Protein AF-K1Y4V0-F1 (afdb_monomer_lite)

Structure (mmCIF, N/CA/C/O backbone):
data_AF-K1Y4V0-F1
#
_entry.id   AF-K1Y4V0-F1
#
loop_
_atom_site.group_PDB
_atom_site.id
_atom_site.type_symbol
_atom_site.label_atom_id
_atom_site.label_alt_id
_atom_site.label_comp_id
_atom_site.label_asym_id
_atom_site.label_entity_id
_atom_site.label_seq_id
_atom_site.pdbx_PDB_ins_code
_atom_site.Cartn_x
_atom_site.Cartn_y
_atom_site.Cartn_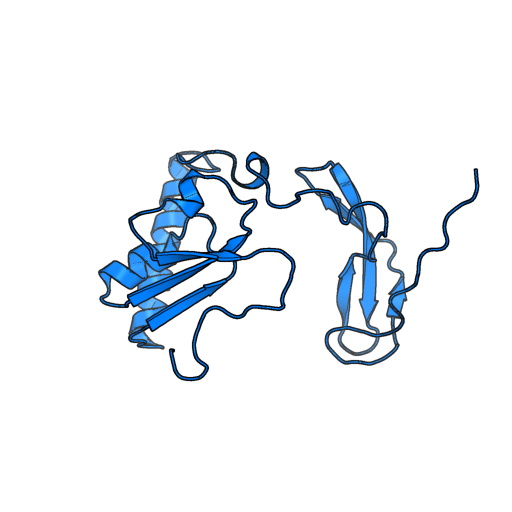z
_atom_site.occupancy
_atom_site.B_iso_or_equiv
_atom_site.auth_seq_id
_atom_site.auth_comp_id
_atom_site.auth_asym_id
_atom_site.auth_atom_id
_atom_site.pdbx_PDB_model_num
ATOM 1 N N . MET A 1 1 ? 28.656 -14.894 -24.003 1.00 34.16 1 MET A N 1
ATOM 2 C CA . MET A 1 1 ? 27.553 -14.724 -23.032 1.00 34.16 1 MET A CA 1
ATOM 3 C C . MET A 1 1 ? 26.309 -14.383 -23.833 1.00 34.16 1 MET A C 1
ATOM 5 O O . MET A 1 1 ? 26.307 -13.356 -24.496 1.00 34.16 1 MET A O 1
ATOM 9 N N . LYS A 1 2 ? 25.336 -15.297 -23.911 1.00 28.66 2 LYS A N 1
ATOM 10 C CA . LYS A 1 2 ? 24.102 -15.084 -24.680 1.00 28.66 2 LYS A CA 1
ATOM 11 C C . LYS A 1 2 ? 23.239 -14.078 -23.914 1.00 28.66 2 LYS A C 1
ATOM 13 O O . LYS A 1 2 ? 22.816 -14.384 -22.804 1.00 28.66 2 LYS A O 1
ATOM 18 N N . GLY A 1 3 ? 23.052 -12.883 -24.474 1.00 39.16 3 GLY A N 1
ATOM 19 C CA . GLY A 1 3 ? 22.074 -11.918 -23.978 1.00 39.16 3 GLY A CA 1
ATOM 20 C C . GLY A 1 3 ? 20.687 -12.527 -24.129 1.00 39.16 3 GLY A C 1
ATOM 21 O O . GLY A 1 3 ? 20.289 -12.869 -25.238 1.00 39.16 3 GLY A O 1
ATOM 22 N N . GLN A 1 4 ? 20.007 -12.759 -23.012 1.00 37.53 4 GLN A N 1
ATOM 23 C CA . GLN A 1 4 ? 18.632 -13.240 -23.022 1.00 37.53 4 GLN A CA 1
ATOM 24 C C . GLN A 1 4 ? 17.729 -12.101 -23.506 1.00 37.53 4 GLN A C 1
ATOM 26 O O . GLN A 1 4 ? 17.770 -10.999 -22.956 1.00 37.53 4 GLN A O 1
ATOM 31 N N . GLU A 1 5 ? 16.970 -12.364 -24.570 1.00 41.50 5 GLU A N 1
ATOM 32 C CA . GLU A 1 5 ? 16.032 -11.420 -25.173 1.00 41.50 5 GLU A CA 1
ATOM 33 C C . GLU A 1 5 ? 14.969 -10.992 -24.156 1.00 41.50 5 GLU A C 1
ATOM 35 O O . GLU A 1 5 ? 14.291 -11.804 -23.523 1.00 41.50 5 GLU A O 1
ATOM 40 N N . GLN A 1 6 ? 14.866 -9.678 -23.982 1.00 50.47 6 GLN A N 1
ATOM 41 C CA . GLN A 1 6 ? 13.838 -9.016 -23.193 1.00 50.47 6 GLN A CA 1
ATOM 42 C C . GLN A 1 6 ? 12.512 -9.166 -23.943 1.00 50.47 6 GLN A C 1
ATOM 44 O O . GLN A 1 6 ? 12.444 -8.794 -25.111 1.00 50.47 6 GLN A O 1
ATOM 49 N N . ASN A 1 7 ? 11.460 -9.683 -23.303 1.00 49.72 7 ASN A N 1
ATOM 50 C CA . ASN A 1 7 ? 10.135 -9.701 -23.921 1.00 49.72 7 ASN A CA 1
ATOM 51 C C . ASN A 1 7 ? 9.518 -8.299 -23.740 1.00 49.72 7 ASN A C 1
ATOM 53 O O . ASN A 1 7 ? 9.264 -7.907 -22.596 1.00 49.72 7 ASN A O 1
ATOM 57 N N . PRO A 1 8 ? 9.357 -7.483 -24.798 1.00 56.47 8 PRO A N 1
ATOM 58 C CA . PRO A 1 8 ? 8.862 -6.125 -24.636 1.00 56.47 8 PRO A CA 1
ATOM 59 C C . PRO A 1 8 ? 7.408 -6.163 -24.163 1.00 56.47 8 PRO A C 1
ATOM 61 O O . PRO A 1 8 ? 6.594 -6.914 -24.694 1.00 56.47 8 PRO A O 1
ATOM 64 N N . LEU A 1 9 ? 7.058 -5.327 -23.182 1.00 63.09 9 LEU A N 1
ATOM 65 C CA . LEU A 1 9 ? 5.656 -5.023 -22.898 1.00 63.09 9 LEU A CA 1
ATOM 66 C C . LEU A 1 9 ? 5.066 -4.355 -24.145 1.00 63.09 9 LEU A C 1
ATOM 68 O O . LEU A 1 9 ? 5.282 -3.168 -24.379 1.00 63.09 9 LEU A O 1
ATOM 72 N N . VAL A 1 10 ? 4.378 -5.148 -24.969 1.00 72.06 10 VAL A N 1
ATOM 73 C CA . VAL A 1 10 ? 3.780 -4.691 -26.233 1.00 72.06 10 VAL A CA 1
ATOM 74 C C . VAL A 1 10 ? 2.501 -3.892 -25.972 1.00 72.06 10 VAL A C 1
ATOM 76 O O . VAL A 1 10 ? 2.132 -3.046 -26.775 1.00 72.06 10 VAL A O 1
ATOM 79 N N . THR A 1 11 ? 1.858 -4.102 -24.821 1.00 87.50 11 THR A N 1
ATOM 80 C CA . THR A 1 11 ? 0.549 -3.531 -24.490 1.00 87.50 11 THR A CA 1
ATOM 81 C C . THR A 1 11 ? 0.596 -2.743 -23.184 1.00 87.50 11 THR A C 1
ATOM 83 O O . THR A 1 11 ? 1.152 -3.203 -22.188 1.00 87.50 11 THR A O 1
ATOM 86 N N . CYS A 1 12 ? -0.027 -1.563 -23.164 1.00 89.38 12 CYS A N 1
ATOM 87 C CA . CYS A 1 12 ? -0.202 -0.772 -21.950 1.00 89.38 12 CYS A CA 1
ATOM 88 C C . CYS A 1 12 ? -1.137 -1.491 -20.958 1.00 89.38 12 CYS A C 1
ATOM 90 O O . CYS A 1 12 ? -2.290 -1.737 -21.315 1.00 89.38 12 CYS A O 1
ATOM 92 N N . PRO A 1 13 ? -0.723 -1.742 -19.700 1.00 87.94 13 PRO A N 1
ATOM 93 C CA . PRO A 1 13 ? -1.572 -2.425 -18.719 1.00 87.94 13 PRO A CA 1
ATOM 94 C C . PRO A 1 13 ? -2.761 -1.572 -18.249 1.00 87.94 13 PRO A C 1
ATOM 96 O O . PRO A 1 13 ? -3.702 -2.095 -17.668 1.00 87.94 13 PRO A O 1
ATOM 99 N N . PHE A 1 14 ? -2.736 -0.260 -18.504 1.00 90.44 14 PHE A N 1
ATOM 100 C CA . PHE A 1 14 ? -3.784 0.662 -18.058 1.00 90.44 14 PHE A CA 1
ATOM 101 C C . PHE A 1 14 ? -4.864 0.917 -19.111 1.00 90.44 14 PHE A C 1
ATOM 103 O O . PHE A 1 14 ? -6.027 1.079 -18.761 1.00 90.44 14 PHE A O 1
ATOM 110 N N . CYS A 1 15 ? -4.493 1.002 -20.394 1.00 93.69 15 CYS A N 1
ATOM 111 C CA . CYS A 1 15 ? -5.442 1.323 -21.471 1.00 93.69 15 CYS A CA 1
ATOM 112 C C . CYS A 1 15 ? -5.519 0.272 -22.582 1.00 93.69 15 CYS A C 1
ATOM 114 O O . CYS A 1 15 ? -6.306 0.437 -23.508 1.00 93.69 15 CYS A O 1
ATOM 116 N N . GLY A 1 16 ? -4.700 -0.781 -22.532 1.00 91.50 16 GLY A N 1
ATOM 117 C CA . GLY A 1 16 ? -4.736 -1.873 -23.506 1.00 91.50 16 GLY A CA 1
ATOM 118 C C . GLY A 1 16 ? -4.190 -1.534 -24.897 1.00 91.50 16 GLY A C 1
ATOM 119 O O . GLY A 1 16 ? -4.192 -2.399 -25.767 1.00 91.50 16 GLY A O 1
ATOM 120 N N . LEU A 1 17 ? -3.711 -0.308 -25.135 1.00 92.12 17 LEU A N 1
ATOM 121 C CA . LEU A 1 17 ? -3.148 0.092 -26.429 1.00 92.12 17 LEU A CA 1
ATOM 122 C C . LEU A 1 17 ? -1.646 -0.193 -26.524 1.00 92.12 17 LEU A C 1
ATOM 124 O O . LEU A 1 17 ? -0.932 -0.187 -2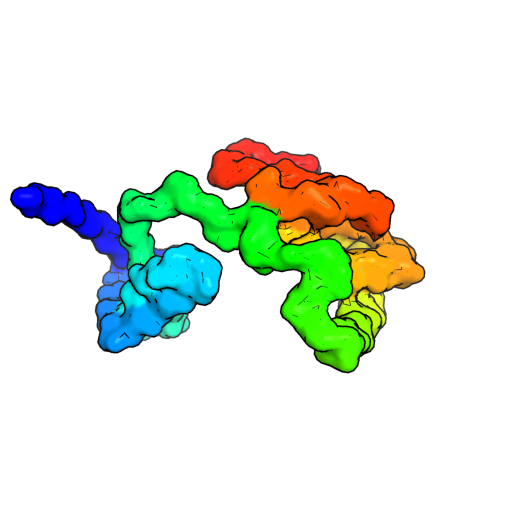5.520 1.00 92.12 17 LEU A O 1
ATOM 128 N N . GLN A 1 18 ? -1.168 -0.396 -27.752 1.00 90.56 18 GLN A N 1
ATOM 129 C CA . GLN A 1 18 ? 0.216 -0.785 -28.061 1.00 90.56 18 GLN A CA 1
ATOM 130 C C . GLN A 1 18 ? 1.138 0.403 -28.382 1.00 90.56 18 GLN A C 1
ATOM 132 O O . GLN A 1 18 ? 2.170 0.266 -29.031 1.00 90.56 18 GLN A O 1
ATOM 137 N N . GLU A 1 19 ? 0.782 1.597 -27.916 1.00 90.88 19 GLU A N 1
ATOM 138 C CA . GLU A 1 19 ? 1.586 2.804 -28.106 1.00 90.88 19 GLU A CA 1
ATOM 139 C C . GLU A 1 19 ? 2.612 2.939 -26.981 1.00 90.88 19 GLU A C 1
ATOM 141 O O . GLU A 1 19 ? 2.496 3.822 -26.140 1.00 90.88 19 GLU A O 1
ATOM 146 N N . ILE A 1 20 ? 3.573 2.019 -26.892 1.00 90.62 20 ILE A N 1
ATOM 147 C CA . ILE A 1 20 ? 4.606 2.049 -25.849 1.00 90.62 20 ILE A CA 1
ATOM 148 C C . ILE A 1 20 ? 5.908 2.610 -26.414 1.00 90.62 20 ILE A C 1
ATOM 150 O O . ILE A 1 20 ? 6.467 2.091 -27.378 1.00 90.62 20 ILE A O 1
ATOM 154 N N . HIS A 1 21 ? 6.423 3.655 -25.770 1.00 90.56 21 HIS A N 1
ATOM 155 C CA . HIS A 1 21 ? 7.659 4.325 -26.152 1.00 90.56 21 HIS A CA 1
ATOM 156 C C . HIS A 1 21 ? 8.706 4.201 -25.046 1.00 90.56 21 HIS A C 1
ATOM 158 O O . HIS A 1 21 ? 8.401 4.309 -23.855 1.00 90.56 21 HIS A O 1
ATOM 164 N N . ALA A 1 22 ? 9.962 3.996 -25.445 1.00 88.88 22 ALA A N 1
ATOM 165 C CA . ALA A 1 22 ? 11.085 4.089 -24.525 1.00 88.88 22 ALA A CA 1
ATOM 166 C C . ALA A 1 22 ? 11.275 5.538 -24.064 1.00 88.88 22 ALA A C 1
ATOM 168 O O . ALA A 1 22 ? 11.116 6.474 -24.850 1.00 88.88 22 ALA A O 1
ATOM 169 N N . THR A 1 23 ? 11.650 5.721 -22.802 1.00 89.00 23 THR A N 1
ATOM 170 C CA . THR A 1 23 ? 12.103 7.020 -22.301 1.00 89.00 23 THR A CA 1
ATOM 171 C C . THR A 1 23 ? 13.619 7.008 -22.112 1.00 89.00 23 THR A C 1
ATOM 173 O O . THR A 1 23 ? 14.236 5.951 -22.019 1.00 89.00 23 THR A O 1
ATOM 176 N N . SER A 1 24 ? 14.232 8.187 -22.007 1.00 89.62 24 SER A N 1
ATOM 177 C CA . SER A 1 24 ? 15.640 8.328 -21.606 1.00 89.62 24 SER A CA 1
ATOM 178 C C . SER A 1 24 ? 15.846 8.270 -20.086 1.00 89.62 24 SER A C 1
ATOM 180 O O . SER A 1 24 ? 16.931 8.579 -19.596 1.00 89.62 24 SER A O 1
ATOM 182 N N . ARG A 1 25 ? 14.800 7.935 -19.319 1.00 91.06 25 ARG A N 1
ATOM 183 C CA . ARG A 1 25 ? 14.809 7.958 -17.856 1.00 91.06 25 ARG A CA 1
ATOM 184 C C . ARG A 1 25 ? 14.893 6.545 -17.295 1.00 91.06 25 ARG A C 1
ATOM 186 O O . ARG A 1 25 ? 14.326 5.600 -17.839 1.00 91.06 25 ARG A O 1
ATOM 193 N N . SER A 1 26 ? 15.540 6.437 -16.146 1.00 90.44 26 SER A N 1
ATOM 194 C CA . SER A 1 26 ? 15.556 5.239 -15.317 1.00 90.44 26 SER A CA 1
ATOM 195 C C . SER A 1 26 ? 15.335 5.615 -13.855 1.00 90.44 26 SER A C 1
ATOM 197 O O . SER A 1 26 ? 15.540 6.766 -13.457 1.00 90.44 26 SER A O 1
ATOM 199 N N . CYS A 1 27 ? 14.893 4.653 -13.053 1.00 88.25 27 CYS A N 1
ATOM 200 C CA . CYS A 1 27 ? 14.826 4.781 -11.604 1.00 88.25 27 CYS A CA 1
ATOM 201 C C . CYS A 1 27 ? 15.677 3.701 -10.945 1.00 88.25 27 CYS A C 1
ATOM 203 O O . CYS A 1 27 ? 15.782 2.588 -11.456 1.00 88.25 27 CYS A O 1
ATOM 205 N N . LYS A 1 28 ? 16.273 4.034 -9.802 1.00 87.94 28 LYS A N 1
ATOM 206 C CA . LYS A 1 28 ? 17.036 3.094 -8.990 1.00 87.94 28 LYS A CA 1
ATOM 207 C C . LYS A 1 28 ? 16.233 2.757 -7.745 1.00 87.94 28 LYS A C 1
ATOM 209 O O . LYS A 1 28 ? 15.819 3.671 -7.031 1.00 87.94 28 LYS A O 1
ATOM 214 N N . ASP A 1 29 ? 16.022 1.475 -7.491 1.00 83.62 29 ASP A N 1
ATOM 215 C CA . ASP A 1 29 ? 15.455 1.031 -6.228 1.00 83.62 29 ASP A CA 1
ATOM 216 C C . ASP A 1 29 ? 16.465 1.271 -5.100 1.00 83.62 29 ASP A C 1
ATOM 218 O O . ASP A 1 29 ? 17.643 0.924 -5.202 1.00 83.62 29 ASP A O 1
ATOM 222 N N . TYR A 1 30 ? 16.013 1.910 -4.025 1.00 80.06 30 TYR A N 1
ATOM 223 C CA . TYR A 1 30 ? 16.889 2.345 -2.936 1.00 80.06 30 TYR A CA 1
ATOM 224 C C . TYR A 1 30 ? 17.274 1.203 -1.988 1.00 80.06 30 TYR A C 1
ATOM 226 O O . TYR A 1 30 ? 18.179 1.384 -1.177 1.00 80.06 30 TYR A O 1
ATOM 234 N N . ILE A 1 31 ? 16.603 0.050 -2.094 1.00 79.06 31 ILE A N 1
ATOM 235 C CA . ILE A 1 31 ? 16.842 -1.129 -1.254 1.00 79.06 31 ILE A CA 1
ATOM 236 C C . ILE A 1 31 ? 17.796 -2.089 -1.961 1.00 79.06 31 ILE A C 1
ATOM 238 O O . ILE A 1 31 ? 18.899 -2.335 -1.484 1.00 79.06 31 ILE A O 1
ATOM 242 N N . SER A 1 32 ? 17.401 -2.605 -3.123 1.00 80.88 32 SER A N 1
ATOM 243 C CA . SER A 1 32 ? 18.199 -3.555 -3.907 1.00 80.88 32 SER A CA 1
ATOM 244 C C . SER A 1 32 ? 19.340 -2.893 -4.680 1.00 80.88 32 SER A C 1
ATOM 246 O O . SER A 1 32 ? 20.308 -3.559 -5.045 1.00 80.88 32 SER A O 1
ATOM 248 N N . GLY A 1 33 ? 19.223 -1.594 -4.972 1.00 83.38 33 GLY A N 1
ATOM 249 C CA . GLY A 1 33 ? 20.121 -0.887 -5.878 1.00 83.38 33 GLY A CA 1
ATOM 250 C C . GLY A 1 33 ? 19.874 -1.172 -7.363 1.00 83.38 33 GLY A C 1
ATOM 251 O O . GLY A 1 33 ? 20.631 -0.654 -8.188 1.00 83.38 33 GLY A O 1
ATOM 252 N N . ASP A 1 34 ? 18.851 -1.958 -7.710 1.00 84.31 34 ASP A N 1
ATOM 253 C CA . ASP A 1 34 ? 18.524 -2.295 -9.095 1.00 84.31 34 ASP A CA 1
ATOM 254 C C . ASP A 1 34 ? 18.045 -1.061 -9.870 1.00 84.31 34 ASP A C 1
ATOM 256 O O . ASP A 1 34 ? 17.323 -0.211 -9.345 1.00 84.31 34 ASP A O 1
ATOM 260 N N . SER A 1 35 ? 18.437 -0.972 -11.141 1.00 86.06 35 SER A N 1
ATOM 261 C CA . SER A 1 35 ? 18.008 0.092 -12.050 1.00 86.06 35 SER A CA 1
ATOM 262 C C . SER A 1 35 ? 16.937 -0.420 -13.004 1.00 86.06 35 SER A C 1
ATOM 264 O O . SER A 1 35 ? 17.103 -1.466 -13.630 1.00 86.06 35 SER A O 1
ATOM 266 N N . PHE A 1 36 ? 15.876 0.361 -13.167 1.00 87.19 36 PHE A N 1
ATOM 267 C CA . PHE A 1 36 ? 14.748 0.051 -14.034 1.00 87.19 36 PHE A CA 1
ATOM 268 C C . PHE A 1 36 ? 14.578 1.153 -15.073 1.00 87.19 36 PHE A C 1
ATOM 270 O O . PHE A 1 36 ? 14.455 2.332 -14.733 1.00 87.19 36 PHE A O 1
ATOM 277 N N . GLU A 1 37 ? 14.573 0.776 -16.348 1.00 90.06 37 GLU A N 1
ATOM 278 C CA . GLU A 1 37 ? 14.246 1.690 -17.442 1.00 90.06 37 GLU A CA 1
AT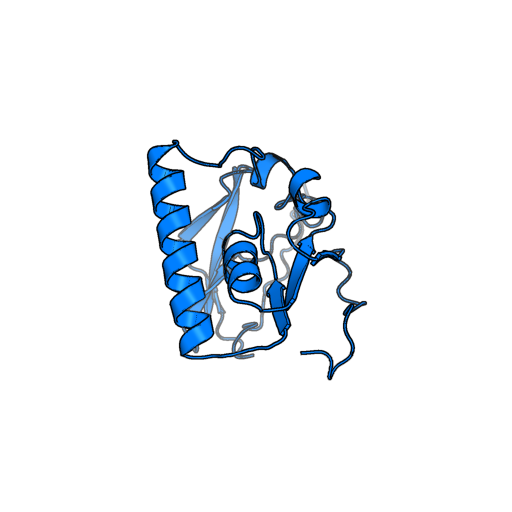OM 279 C C . GLU A 1 37 ? 12.767 2.065 -17.388 1.00 90.06 37 GLU A C 1
ATOM 281 O O . GLU A 1 37 ? 11.915 1.213 -17.130 1.00 90.06 37 GLU A O 1
ATOM 286 N N . LEU A 1 38 ? 12.452 3.331 -17.661 1.00 90.94 38 LEU A N 1
ATOM 287 C CA . LEU A 1 38 ? 11.072 3.784 -17.762 1.00 90.94 38 LEU A CA 1
ATOM 288 C C . LEU A 1 38 ? 10.603 3.750 -19.217 1.00 90.94 38 LEU A C 1
ATOM 290 O O . LEU A 1 38 ? 11.285 4.224 -20.131 1.00 90.94 38 LEU A O 1
ATOM 294 N N . ILE A 1 39 ? 9.398 3.233 -19.408 1.00 91.81 39 ILE A N 1
ATOM 295 C CA . ILE A 1 39 ? 8.648 3.260 -20.662 1.00 91.81 39 ILE A CA 1
ATOM 296 C C . ILE A 1 39 ? 7.318 3.975 -20.424 1.00 91.81 39 ILE A C 1
ATOM 298 O O . ILE A 1 39 ? 6.801 3.984 -19.305 1.00 91.81 39 ILE A O 1
ATOM 302 N N . SER A 1 40 ? 6.771 4.598 -21.464 1.00 93.50 40 SER A N 1
ATOM 303 C CA . SER A 1 40 ? 5.550 5.402 -21.363 1.00 93.50 40 SER A CA 1
ATOM 304 C C . SER A 1 40 ? 4.577 5.081 -22.486 1.00 93.50 40 SER A C 1
ATOM 306 O O . SER A 1 40 ? 4.982 4.844 -23.622 1.00 93.50 40 SER A O 1
ATOM 308 N N . CYS A 1 41 ? 3.283 5.118 -22.176 1.00 93.50 41 CYS A N 1
ATOM 309 C CA . CYS A 1 41 ? 2.235 4.980 -23.178 1.00 93.50 41 CYS A CA 1
ATOM 310 C C . CYS A 1 41 ? 1.974 6.319 -23.895 1.00 93.50 41 CYS A C 1
ATOM 312 O O . CYS A 1 41 ? 1.711 7.316 -23.226 1.00 93.50 41 CYS A O 1
ATOM 314 N N . GLY A 1 42 ? 2.000 6.347 -25.229 1.00 93.75 42 GLY A N 1
ATOM 315 C CA . GLY A 1 42 ? 1.675 7.512 -26.059 1.00 93.75 42 GLY A CA 1
ATOM 316 C C . GLY A 1 42 ? 0.234 7.995 -25.878 1.00 93.75 42 GLY A C 1
ATOM 317 O O . GLY A 1 42 ? -0.001 9.200 -25.816 1.00 93.75 42 GLY A O 1
ATOM 318 N N . ASN A 1 43 ? -0.702 7.066 -25.664 1.00 94.88 43 ASN A N 1
ATOM 319 C CA . ASN A 1 43 ? -2.115 7.375 -25.466 1.00 94.88 43 ASN A CA 1
ATOM 320 C C . ASN A 1 43 ? -2.439 7.873 -24.044 1.00 94.88 43 ASN A C 1
ATOM 322 O O . ASN A 1 43 ? -2.783 9.036 -23.840 1.00 94.88 43 ASN A O 1
ATOM 326 N N . CYS A 1 44 ? -2.335 7.010 -23.023 1.00 94.94 44 CYS A N 1
ATOM 327 C CA . CYS A 1 44 ? -2.758 7.382 -21.664 1.00 94.94 44 CYS A CA 1
ATOM 328 C C . CYS A 1 44 ? -1.689 8.143 -20.867 1.00 94.94 44 CYS A C 1
ATOM 330 O O . CYS A 1 44 ? -1.981 8.657 -19.787 1.00 94.94 44 CYS A O 1
ATOM 332 N N . ARG A 1 45 ? -0.453 8.229 -21.381 1.00 94.19 45 ARG A N 1
ATOM 333 C CA . ARG A 1 45 ? 0.698 8.896 -20.744 1.00 94.19 45 ARG A CA 1
ATOM 334 C C . ARG A 1 45 ? 1.153 8.281 -19.415 1.00 94.19 45 ARG A C 1
ATOM 336 O O . ARG A 1 45 ? 2.026 8.843 -18.753 1.00 94.19 45 ARG A O 1
ATOM 343 N N . CYS A 1 46 ? 0.633 7.112 -19.032 1.00 93.06 46 CYS A N 1
ATOM 344 C CA . CYS A 1 46 ? 1.164 6.342 -17.908 1.00 93.06 46 CYS A CA 1
ATOM 345 C C . CYS A 1 46 ? 2.613 5.935 -18.190 1.00 93.06 46 CYS A C 1
ATOM 347 O O . CYS A 1 46 ? 2.932 5.489 -19.293 1.00 93.06 46 CYS A O 1
ATOM 349 N N . SER A 1 47 ? 3.469 6.073 -17.180 1.00 92.31 47 SER A N 1
ATOM 350 C CA . SER A 1 47 ? 4.861 5.622 -17.216 1.00 92.31 47 SER A CA 1
ATOM 351 C C . SER A 1 47 ? 5.053 4.485 -16.225 1.00 92.31 47 SER A C 1
ATOM 353 O O . SER A 1 47 ? 4.514 4.541 -15.122 1.00 92.31 47 SER A O 1
ATOM 355 N N . PHE A 1 48 ? 5.803 3.464 -16.617 1.00 89.38 48 PHE A N 1
ATOM 356 C CA . PHE A 1 48 ? 6.040 2.269 -15.813 1.00 89.38 48 PHE A CA 1
ATOM 357 C C . PHE A 1 48 ? 7.437 1.714 -16.080 1.00 89.38 48 PHE A C 1
ATOM 359 O O . PHE A 1 48 ? 8.091 2.067 -17.065 1.00 89.38 48 PHE A O 1
ATOM 366 N N . THR A 1 49 ? 7.922 0.881 -15.165 1.00 88.31 49 THR A N 1
ATOM 367 C CA . THR A 1 49 ? 9.212 0.213 -15.314 1.00 88.31 49 THR A CA 1
ATOM 368 C C . THR A 1 49 ? 9.113 -0.868 -16.384 1.00 88.31 49 THR A C 1
ATOM 370 O O . THR A 1 49 ? 8.137 -1.617 -16.461 1.00 88.31 49 THR A O 1
ATOM 373 N N . ARG A 1 50 ? 10.127 -0.960 -17.244 1.00 83.00 50 ARG A N 1
ATOM 374 C CA . ARG A 1 50 ? 10.269 -2.088 -18.161 1.00 83.00 50 ARG A CA 1
ATOM 375 C C . ARG A 1 50 ? 10.543 -3.338 -17.325 1.00 83.00 50 ARG A C 1
ATOM 377 O O . ARG A 1 50 ? 11.535 -3.374 -16.599 1.00 83.00 50 ARG A O 1
ATOM 384 N N . SER A 1 51 ? 9.663 -4.336 -17.427 1.00 67.50 51 SER A N 1
ATOM 385 C CA . SER A 1 51 ? 9.834 -5.622 -16.743 1.00 67.50 51 SER A CA 1
ATOM 386 C C . SER A 1 51 ? 11.185 -6.229 -17.123 1.00 67.50 51 SER A C 1
ATOM 388 O O . SER A 1 51 ? 11.454 -6.483 -18.299 1.00 67.50 51 SER A O 1
ATOM 390 N N . THR A 1 52 ? 12.058 -6.420 -16.137 1.00 59.00 52 THR A N 1
ATOM 391 C CA . THR A 1 52 ? 13.301 -7.160 -16.312 1.00 59.00 52 THR A CA 1
ATOM 392 C C . THR A 1 52 ? 13.071 -8.584 -15.813 1.00 59.00 52 THR A C 1
ATOM 394 O O . THR A 1 52 ? 12.738 -8.809 -14.652 1.00 59.00 52 THR A O 1
ATOM 397 N N . ASN A 1 53 ? 13.290 -9.580 -16.678 1.00 53.56 53 ASN A N 1
ATOM 398 C CA . ASN A 1 53 ? 13.228 -11.008 -16.320 1.00 53.56 53 ASN A CA 1
ATOM 399 C C . ASN A 1 53 ? 14.243 -11.409 -15.223 1.00 53.56 53 ASN A C 1
ATOM 401 O O . ASN A 1 53 ? 14.311 -12.566 -14.827 1.00 53.56 53 ASN A O 1
ATOM 405 N N . THR A 1 54 ? 15.072 -10.478 -14.748 1.00 47.91 54 THR A N 1
ATOM 406 C CA . THR A 1 54 ? 16.228 -10.750 -13.897 1.00 47.91 54 THR A CA 1
ATOM 407 C C . THR A 1 54 ? 15.899 -10.903 -12.415 1.00 47.91 54 THR A C 1
ATOM 409 O O . THR A 1 54 ? 16.769 -11.352 -11.679 1.00 47.91 54 THR A O 1
ATOM 412 N N . ASN A 1 55 ? 14.691 -10.556 -11.949 1.00 50.94 55 ASN A N 1
ATOM 413 C CA . ASN A 1 55 ? 14.447 -10.409 -10.507 1.00 50.94 55 ASN A CA 1
ATOM 414 C C . ASN A 1 55 ? 13.109 -10.952 -9.981 1.00 50.94 55 ASN A C 1
ATOM 416 O O . ASN A 1 55 ? 12.685 -10.535 -8.907 1.00 50.94 55 ASN A O 1
ATOM 420 N N . GLN A 1 56 ? 12.463 -11.910 -10.654 1.00 50.94 56 GLN A N 1
ATOM 421 C CA . GLN A 1 56 ? 11.239 -12.535 -10.112 1.00 50.94 56 GLN A CA 1
ATOM 422 C C . GLN A 1 56 ? 11.451 -13.174 -8.721 1.00 50.94 56 GLN A C 1
ATOM 424 O O . GLN A 1 56 ? 10.517 -13.268 -7.940 1.00 50.94 56 GLN A O 1
ATOM 429 N N . ASN A 1 57 ? 12.692 -13.529 -8.365 1.00 52.75 57 ASN A N 1
ATOM 430 C CA . ASN A 1 57 ? 13.031 -14.110 -7.060 1.00 52.75 57 ASN A CA 1
ATOM 431 C C . ASN A 1 57 ? 13.513 -13.095 -6.006 1.00 52.75 57 ASN A C 1
ATOM 433 O O . ASN A 1 57 ? 13.819 -13.500 -4.882 1.00 52.75 57 ASN A O 1
ATOM 437 N N . LYS A 1 58 ? 13.648 -11.797 -6.327 1.00 61.94 58 LYS A N 1
ATOM 438 C CA . LYS A 1 58 ? 14.100 -10.806 -5.337 1.00 61.94 58 LYS A CA 1
ATOM 439 C C . LYS A 1 58 ? 12.921 -10.299 -4.517 1.00 61.94 58 LYS A C 1
ATOM 441 O O . LYS A 1 58 ? 11.951 -9.769 -5.044 1.00 61.94 58 LYS A O 1
ATOM 446 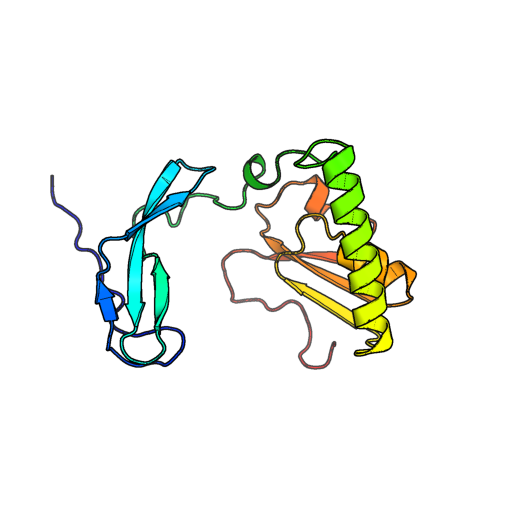N N . ASN A 1 59 ? 13.051 -10.413 -3.200 1.00 68.62 59 ASN A N 1
ATOM 447 C CA . ASN A 1 59 ? 12.074 -9.901 -2.253 1.00 68.62 59 ASN A CA 1
ATOM 448 C C . ASN A 1 59 ? 12.208 -8.374 -2.087 1.00 68.62 59 ASN A C 1
ATOM 450 O O . ASN A 1 59 ? 12.847 -7.899 -1.148 1.00 68.62 59 ASN A O 1
ATOM 454 N N . TYR A 1 60 ? 11.603 -7.603 -2.994 1.00 73.75 60 TYR A N 1
ATOM 455 C CA . TYR A 1 60 ? 11.571 -6.132 -2.917 1.00 73.75 60 TYR A CA 1
ATOM 456 C C . TYR A 1 60 ? 10.768 -5.591 -1.717 1.00 73.75 60 TYR A C 1
ATOM 458 O O . TYR A 1 60 ? 10.905 -4.421 -1.362 1.00 73.75 60 TYR A O 1
ATOM 466 N N . TYR A 1 61 ? 9.981 -6.448 -1.061 1.00 69.12 61 TYR A N 1
ATOM 467 C CA . TYR A 1 61 ? 9.153 -6.129 0.105 1.00 69.12 61 TYR A CA 1
ATOM 468 C C . TYR A 1 61 ? 9.625 -6.854 1.378 1.00 69.12 61 TYR A C 1
ATOM 470 O O . TYR A 1 61 ? 8.845 -7.100 2.292 1.00 69.12 61 TYR A O 1
ATOM 478 N N . GLY A 1 62 ? 10.915 -7.195 1.459 1.00 71.44 62 GLY A N 1
ATOM 479 C CA . GLY A 1 62 ? 11.487 -7.884 2.617 1.00 71.44 62 GLY A CA 1
ATOM 480 C C . GLY A 1 62 ? 11.627 -7.024 3.871 1.00 71.44 62 GLY A C 1
ATOM 481 O O . GLY A 1 62 ? 11.300 -5.836 3.891 1.00 71.44 62 GLY A O 1
ATOM 482 N N . ALA A 1 63 ? 12.176 -7.613 4.937 1.00 70.19 63 ALA A N 1
ATOM 483 C CA . ALA A 1 63 ? 12.381 -6.933 6.220 1.00 70.19 63 ALA A CA 1
ATOM 484 C C . ALA A 1 63 ? 13.130 -5.589 6.084 1.00 70.19 63 ALA A C 1
ATOM 486 O O . ALA A 1 63 ? 12.751 -4.605 6.729 1.00 70.19 63 ALA A O 1
ATOM 487 N N . ASP A 1 64 ? 14.112 -5.516 5.181 1.00 71.00 64 ASP A N 1
ATOM 488 C CA . ASP A 1 64 ? 14.895 -4.308 4.897 1.00 71.00 64 ASP A CA 1
ATOM 489 C C . ASP A 1 64 ? 14.039 -3.152 4.353 1.00 71.00 64 ASP A C 1
ATOM 491 O O . ASP A 1 64 ? 14.285 -1.990 4.677 1.00 71.00 64 ASP A O 1
ATOM 495 N N . TYR A 1 65 ? 12.961 -3.439 3.609 1.00 71.75 65 TYR A N 1
ATOM 496 C CA . TYR A 1 65 ? 11.999 -2.418 3.175 1.00 71.75 65 TYR A CA 1
ATOM 497 C C . TYR A 1 65 ? 11.328 -1.749 4.382 1.00 71.75 65 TYR A C 1
ATOM 499 O O . TYR A 1 65 ? 11.099 -0.532 4.419 1.00 71.75 65 TYR A O 1
ATOM 507 N N . TYR A 1 66 ? 11.011 -2.531 5.410 1.00 68.50 66 TYR A N 1
ATOM 508 C CA . TYR A 1 66 ? 10.234 -2.079 6.560 1.00 68.50 66 TYR A CA 1
ATOM 509 C C . TYR A 1 66 ? 11.095 -1.532 7.715 1.00 68.50 66 TYR A C 1
ATOM 511 O O . TYR A 1 66 ? 10.563 -0.783 8.541 1.00 68.50 66 TYR A O 1
ATOM 519 N N . ASN A 1 67 ? 12.415 -1.762 7.681 1.00 65.38 67 ASN A N 1
ATOM 520 C CA . ASN A 1 67 ? 13.491 -1.194 8.515 1.00 65.38 67 ASN A CA 1
ATOM 521 C C . ASN A 1 67 ? 13.398 -1.437 10.040 1.00 65.38 67 ASN A C 1
ATOM 523 O O . ASN A 1 67 ? 14.376 -1.852 10.649 1.00 65.38 67 ASN A O 1
ATOM 527 N N . SER A 1 68 ? 12.271 -1.165 10.708 1.00 65.94 68 SER A N 1
ATOM 528 C CA . SER A 1 68 ? 12.126 -1.365 12.166 1.00 65.94 68 SER A CA 1
ATOM 529 C C . SER A 1 68 ? 10.665 -1.290 12.617 1.00 65.94 68 SER A C 1
ATOM 531 O O . SER A 1 68 ? 9.856 -0.677 11.939 1.00 65.94 68 SER A O 1
ATOM 533 N N . ALA A 1 69 ? 10.294 -1.783 13.799 1.00 60.53 69 ALA A N 1
ATOM 534 C CA . ALA A 1 69 ? 8.960 -1.525 14.367 1.00 60.53 69 ALA A CA 1
ATOM 535 C C . ALA A 1 69 ? 8.805 -0.101 14.958 1.00 60.53 69 ALA A C 1
ATOM 537 O O . ALA A 1 69 ? 7.686 0.391 15.099 1.00 60.53 69 ALA A O 1
ATOM 538 N N . SER A 1 70 ? 9.914 0.580 15.270 1.00 61.59 70 SER A N 1
ATOM 539 C CA . SER A 1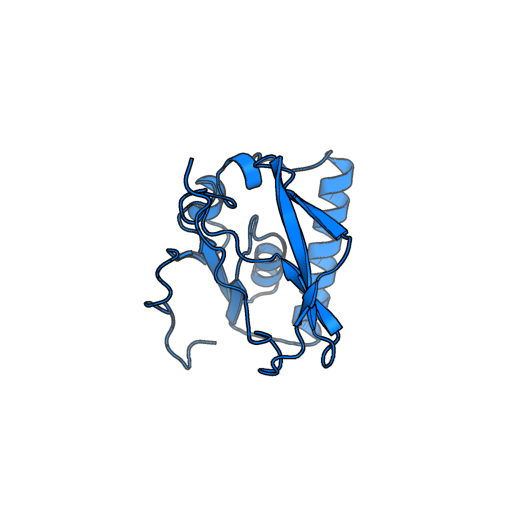 70 ? 9.950 1.855 16.005 1.00 61.59 70 SER A CA 1
ATOM 540 C C . SER A 1 70 ? 9.792 3.110 15.138 1.00 61.59 70 SER A C 1
ATOM 542 O O . SER A 1 70 ? 9.545 4.186 15.681 1.00 61.59 70 SER A O 1
ATOM 544 N N . GLY A 1 71 ? 9.889 2.983 13.813 1.00 60.47 71 GLY A N 1
ATOM 545 C CA . GLY A 1 71 ? 9.696 4.079 12.859 1.00 60.47 71 GLY A CA 1
ATOM 546 C C . GLY A 1 71 ? 10.743 4.061 11.747 1.00 60.47 71 GLY A C 1
ATOM 547 O O . GLY A 1 71 ? 11.837 3.529 11.922 1.00 60.47 71 GLY A O 1
ATOM 548 N N . LYS A 1 72 ? 10.402 4.622 10.582 1.00 62.44 72 LYS A N 1
ATOM 549 C CA . LYS A 1 72 ? 11.353 4.799 9.466 1.00 62.44 72 LYS A CA 1
ATOM 550 C C . LYS A 1 72 ? 12.117 6.125 9.576 1.00 62.44 72 LYS A C 1
ATOM 552 O O . LYS A 1 72 ? 13.153 6.282 8.939 1.00 62.44 72 LYS A O 1
ATOM 557 N N . PHE A 1 73 ? 11.612 7.075 10.366 1.00 64.56 73 PHE A N 1
ATOM 558 C CA . PHE A 1 73 ? 12.122 8.445 10.414 1.00 64.56 73 PHE A CA 1
ATOM 559 C C . PHE A 1 73 ? 12.397 8.928 11.842 1.00 64.56 73 PHE A C 1
ATOM 561 O O . PHE A 1 73 ? 12.062 8.268 12.823 1.00 64.56 73 PHE A O 1
ATOM 568 N N . SER A 1 74 ? 12.997 10.116 11.966 1.00 76.81 74 SER A N 1
ATOM 569 C CA . SER A 1 74 ? 13.201 10.757 13.268 1.00 76.81 74 SER A CA 1
ATOM 570 C C . SER A 1 74 ? 11.875 10.940 14.020 1.00 76.81 74 SER A C 1
ATOM 572 O O . SER A 1 74 ? 10.809 11.097 13.419 1.00 76.81 74 SER A O 1
ATOM 574 N N . THR A 1 75 ? 11.932 10.992 15.353 1.00 76.81 75 THR A N 1
ATOM 575 C CA . THR A 1 75 ? 10.752 11.097 16.232 1.00 76.81 75 THR A CA 1
ATOM 576 C C . THR A 1 75 ? 9.817 12.257 15.869 1.00 76.81 75 THR A C 1
ATOM 578 O O . THR A 1 75 ? 8.604 12.172 16.059 1.00 76.81 75 THR A O 1
ATOM 581 N N . ILE A 1 76 ? 10.366 13.358 15.350 1.00 77.56 76 ILE A N 1
ATOM 582 C CA . ILE A 1 76 ? 9.597 14.534 14.919 1.00 77.56 76 ILE A CA 1
ATOM 583 C C . ILE A 1 76 ? 8.813 14.225 13.639 1.00 77.56 76 ILE A C 1
ATOM 585 O O . ILE A 1 76 ? 7.625 14.533 13.550 1.00 77.56 76 ILE A O 1
ATOM 589 N N . ILE A 1 77 ? 9.461 13.577 12.673 1.00 79.62 77 ILE A N 1
ATOM 590 C CA . ILE A 1 77 ? 8.851 13.211 11.395 1.00 79.62 77 ILE A CA 1
ATOM 591 C C . ILE A 1 77 ? 7.756 12.157 11.617 1.00 79.62 77 ILE A C 1
ATOM 593 O O . ILE A 1 77 ? 6.648 12.303 11.104 1.00 79.62 77 ILE A O 1
ATOM 597 N N . GLU A 1 78 ? 8.004 11.155 12.464 1.00 79.25 78 GLU A N 1
ATOM 598 C CA . GLU A 1 78 ? 6.990 10.156 12.841 1.00 79.25 78 GLU A CA 1
ATOM 599 C C . GLU A 1 78 ? 5.759 10.800 13.502 1.00 79.25 78 GLU A C 1
ATOM 601 O O . GLU A 1 78 ? 4.623 10.424 13.208 1.00 79.25 78 GLU A O 1
ATOM 606 N N . LYS A 1 79 ? 5.938 11.822 14.353 1.00 82.19 79 LYS A N 1
ATOM 607 C CA . LYS A 1 79 ? 4.804 12.570 14.929 1.00 82.19 79 LYS A CA 1
ATOM 608 C C . LYS A 1 79 ? 3.967 13.263 13.853 1.00 82.19 79 LYS A C 1
ATOM 610 O O . LYS A 1 79 ? 2.739 13.221 13.934 1.00 82.19 79 LYS A O 1
ATOM 615 N N . PHE A 1 80 ? 4.608 13.870 12.855 1.00 85.50 80 PHE A N 1
ATOM 616 C CA . PHE A 1 80 ? 3.905 14.517 11.748 1.00 85.50 80 PHE A CA 1
ATOM 617 C C . PHE A 1 80 ? 3.121 13.504 10.903 1.00 85.50 80 PHE A C 1
ATOM 619 O O . PHE A 1 80 ? 1.938 13.716 10.630 1.00 85.50 80 PHE A O 1
ATOM 626 N N . PHE A 1 81 ? 3.729 12.363 10.564 1.00 83.81 81 PHE A N 1
ATOM 627 C CA . PHE A 1 81 ? 3.029 11.282 9.868 1.00 83.81 81 PHE A CA 1
ATOM 628 C C . PHE A 1 81 ? 1.821 10.785 10.663 1.00 83.81 81 PHE A C 1
ATOM 630 O O . PHE A 1 81 ? 0.715 10.719 10.124 1.00 83.81 81 PHE A O 1
ATOM 637 N N . ARG A 1 82 ? 1.983 10.530 11.967 1.00 84.19 82 ARG A N 1
ATOM 638 C CA . ARG A 1 82 ? 0.869 10.131 12.841 1.00 84.19 82 ARG A CA 1
ATOM 639 C C . ARG A 1 82 ? -0.261 11.159 12.861 1.00 84.19 82 ARG A C 1
ATOM 641 O O . ARG A 1 82 ? -1.425 10.771 12.796 1.00 84.19 82 ARG A O 1
ATOM 648 N N . PHE A 1 83 ? 0.056 12.452 12.915 1.00 90.62 83 PHE A N 1
ATOM 649 C CA . PHE A 1 83 ? -0.954 13.510 12.851 1.00 90.62 83 PHE A CA 1
ATOM 650 C C . PHE A 1 83 ? -1.734 13.482 11.529 1.00 90.62 83 PHE A C 1
ATOM 652 O O . PHE A 1 83 ? -2.966 13.546 11.537 1.00 90.62 83 PHE A O 1
ATOM 659 N N . ASN A 1 84 ? -1.038 13.313 10.401 1.00 92.50 84 ASN A N 1
ATOM 660 C CA . ASN A 1 84 ? -1.686 13.187 9.097 1.00 92.50 84 ASN A CA 1
ATOM 661 C C . ASN A 1 84 ? -2.601 11.962 9.024 1.00 92.50 84 ASN A C 1
ATOM 663 O O . ASN A 1 84 ? -3.721 12.089 8.536 1.00 92.50 84 ASN A O 1
ATOM 667 N N . HIS A 1 85 ? -2.191 10.810 9.562 1.00 93.38 85 HIS A N 1
ATOM 668 C CA . HIS A 1 85 ? -3.045 9.618 9.597 1.00 93.38 85 HIS A CA 1
ATOM 669 C C . HIS A 1 85 ? -4.317 9.830 10.425 1.00 93.38 85 HIS A C 1
ATOM 671 O O . HIS A 1 85 ? -5.391 9.445 9.974 1.00 93.38 85 HIS A O 1
ATOM 677 N N . ILE A 1 86 ? -4.234 10.507 11.576 1.00 95.38 86 ILE A N 1
ATOM 678 C CA . ILE A 1 86 ? -5.420 10.855 12.380 1.00 95.38 86 ILE A CA 1
ATOM 679 C C . ILE A 1 86 ? -6.365 11.759 11.584 1.00 95.38 86 ILE A C 1
ATOM 681 O O . ILE A 1 86 ? -7.576 11.530 11.552 1.00 95.38 86 ILE A O 1
ATOM 685 N N . ARG A 1 87 ? -5.823 12.799 10.941 1.00 96.75 87 ARG A N 1
ATOM 686 C CA . ARG A 1 87 ? -6.618 13.737 10.141 1.00 96.75 87 ARG A CA 1
ATOM 687 C C . ARG A 1 87 ? -7.291 13.029 8.966 1.00 96.75 87 ARG A C 1
ATOM 689 O O . ARG A 1 87 ? -8.485 13.222 8.751 1.00 96.75 87 ARG A O 1
ATOM 696 N N . ASN A 1 88 ? -6.547 12.188 8.254 1.00 95.94 88 ASN A N 1
ATOM 697 C CA . ASN A 1 88 ? -7.050 11.435 7.111 1.00 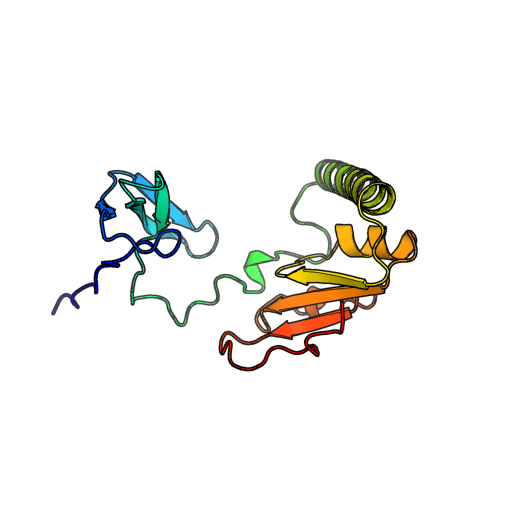95.94 88 ASN A CA 1
ATOM 698 C C . ASN A 1 88 ? -8.103 10.407 7.541 1.00 95.94 88 ASN A C 1
ATOM 700 O O . ASN A 1 88 ? -9.138 10.314 6.898 1.00 95.94 88 ASN A O 1
ATOM 704 N N . ALA A 1 89 ? -7.907 9.702 8.659 1.00 96.38 89 ALA A N 1
ATOM 705 C CA . ALA A 1 89 ? -8.895 8.758 9.180 1.00 96.38 89 ALA A CA 1
ATOM 706 C C . ALA A 1 89 ? -10.218 9.450 9.544 1.00 96.38 89 ALA A C 1
ATOM 708 O O . ALA A 1 89 ? -11.287 8.954 9.201 1.00 96.38 89 ALA A O 1
ATOM 709 N N . LYS A 1 90 ? -10.159 10.631 10.176 1.00 97.06 90 LYS A N 1
ATOM 710 C CA . LYS A 1 90 ? -11.355 11.446 10.445 1.00 97.06 90 LYS A CA 1
ATOM 711 C C . LYS A 1 90 ? -12.036 11.902 9.158 1.00 97.06 90 LYS A C 1
ATOM 713 O O . LYS A 1 90 ? -13.255 11.819 9.054 1.00 97.06 90 LYS A O 1
ATOM 718 N N . PHE A 1 91 ? -11.257 12.367 8.181 1.00 97.25 91 PHE A N 1
ATOM 719 C CA . PHE A 1 91 ? -11.785 12.756 6.877 1.00 97.25 91 PHE A CA 1
ATOM 720 C C . PHE A 1 91 ? -12.504 11.584 6.199 1.00 97.25 91 PHE A C 1
ATOM 722 O O . PHE A 1 91 ? -13.653 11.738 5.792 1.00 97.25 91 PHE A O 1
ATOM 729 N N . LEU A 1 92 ? -11.866 10.414 6.140 1.00 95.75 92 LEU A N 1
ATOM 730 C CA . LEU A 1 92 ? -12.450 9.207 5.564 1.00 95.75 92 LEU A CA 1
ATOM 731 C C . LEU A 1 92 ? -13.724 8.804 6.301 1.00 95.75 92 LEU A C 1
ATOM 733 O O . LEU A 1 92 ? -14.750 8.638 5.660 1.00 95.75 92 LEU A O 1
ATOM 737 N N . LYS A 1 93 ? -13.706 8.737 7.638 1.00 95.25 93 LYS A N 1
ATOM 738 C CA . LYS A 1 93 ? -14.891 8.335 8.407 1.00 95.25 93 LYS A CA 1
ATOM 739 C C . LYS A 1 93 ? -16.081 9.274 8.202 1.00 95.25 93 LYS A C 1
ATOM 741 O O . LYS A 1 93 ? -17.211 8.805 8.146 1.00 95.25 93 LYS A O 1
ATOM 746 N N . ASN A 1 94 ? -15.829 10.578 8.090 1.00 96.25 94 ASN A N 1
ATOM 747 C CA . ASN A 1 94 ? -16.888 11.576 7.952 1.00 96.25 94 ASN A CA 1
ATOM 748 C C . ASN A 1 94 ? -17.488 11.630 6.543 1.00 96.25 94 ASN A C 1
ATOM 750 O O . ASN A 1 94 ? -18.669 11.927 6.408 1.00 96.25 94 ASN A O 1
ATOM 754 N N . ASN A 1 95 ? -16.684 11.387 5.505 1.00 97.12 95 ASN A N 1
ATOM 755 C CA . ASN A 1 95 ? -17.133 11.505 4.113 1.00 97.12 95 ASN A CA 1
ATOM 756 C C . ASN A 1 95 ? -17.513 10.152 3.497 1.00 97.12 95 ASN A C 1
ATOM 758 O O . ASN A 1 95 ? -18.346 10.098 2.599 1.00 97.12 95 ASN A O 1
ATOM 762 N N . PHE A 1 96 ? -16.916 9.068 3.991 1.00 94.25 96 PHE A N 1
ATOM 763 C CA . PHE A 1 96 ? -17.064 7.706 3.485 1.00 94.25 96 PHE A CA 1
ATOM 764 C C . PHE A 1 96 ? -17.238 6.738 4.667 1.00 94.25 96 PHE A C 1
ATOM 766 O O . PHE A 1 96 ? -16.343 5.943 4.971 1.00 94.25 96 PHE A O 1
ATOM 773 N N . PRO A 1 97 ? -18.356 6.831 5.410 1.00 91.44 97 PRO A N 1
ATOM 774 C CA . PRO A 1 97 ? -18.583 5.975 6.561 1.00 91.44 97 PRO A CA 1
ATOM 775 C C . PRO A 1 97 ? -18.736 4.520 6.109 1.00 91.44 97 PRO A C 1
ATOM 777 O O . PRO A 1 97 ? -19.753 4.138 5.540 1.00 91.44 97 PRO A O 1
ATOM 780 N N . ALA A 1 98 ? -17.730 3.704 6.409 1.00 92.25 98 ALA A N 1
ATOM 781 C CA . ALA A 1 98 ? -17.760 2.265 6.194 1.00 92.25 98 ALA A CA 1
ATOM 782 C C . ALA A 1 98 ? -17.743 1.521 7.535 1.00 92.25 98 ALA A C 1
ATOM 784 O O . ALA A 1 98 ? -17.124 1.978 8.510 1.00 92.25 98 ALA A O 1
ATOM 785 N N . ALA A 1 99 ? -18.452 0.391 7.585 1.00 93.44 99 ALA A N 1
ATOM 786 C CA . ALA A 1 99 ? -18.389 -0.539 8.708 1.00 93.44 99 ALA A CA 1
ATOM 787 C C . ALA A 1 99 ? -17.103 -1.371 8.647 1.00 93.44 99 ALA A C 1
ATOM 789 O O . ALA A 1 99 ? -16.436 -1.513 9.668 1.00 93.44 99 ALA A O 1
ATOM 790 N N . ARG A 1 100 ? -16.724 -1.839 7.450 1.00 96.12 100 ARG A N 1
ATOM 791 C CA . ARG A 1 100 ? -15.503 -2.604 7.178 1.00 96.12 100 ARG A CA 1
ATOM 792 C C . ARG A 1 100 ? -14.609 -1.866 6.195 1.00 96.12 100 ARG A C 1
ATOM 794 O O . ARG A 1 100 ? -15.094 -1.225 5.270 1.00 96.12 100 ARG A O 1
ATOM 801 N N . ILE A 1 101 ? -13.300 -1.935 6.413 1.00 95.50 101 ILE A N 1
ATOM 802 C CA . ILE A 1 101 ? -12.298 -1.274 5.574 1.00 95.50 101 ILE A CA 1
ATOM 803 C C . ILE A 1 101 ? -11.167 -2.252 5.290 1.00 95.50 101 ILE A C 1
ATOM 805 O O . ILE A 1 101 ? -10.605 -2.829 6.222 1.00 95.50 101 ILE A O 1
ATOM 809 N N . LEU A 1 102 ? -10.813 -2.382 4.014 1.00 95.00 102 LEU A N 1
ATOM 810 C CA . LEU A 1 102 ? -9.638 -3.106 3.549 1.00 95.00 102 LEU A CA 1
ATOM 811 C C . LEU A 1 102 ? -8.572 -2.131 3.047 1.00 95.00 102 LEU A C 1
ATOM 813 O O . LEU A 1 102 ? -8.859 -1.269 2.219 1.00 95.00 102 LEU A O 1
ATOM 817 N N . GLU A 1 103 ? -7.336 -2.303 3.507 1.00 93.81 103 GLU A N 1
ATOM 818 C CA . GLU A 1 103 ? -6.153 -1.668 2.920 1.00 93.81 103 GLU A CA 1
ATOM 819 C C . GLU A 1 103 ? -5.231 -2.743 2.330 1.00 93.81 103 GLU A C 1
ATOM 821 O O . GLU A 1 103 ? -4.872 -3.705 3.008 1.00 93.81 103 GLU A O 1
ATOM 826 N N . VAL A 1 104 ? -4.836 -2.579 1.066 1.00 92.75 104 VAL A N 1
ATOM 827 C CA . VAL A 1 104 ? -3.838 -3.435 0.407 1.00 92.75 104 VAL A CA 1
ATOM 828 C C . VAL A 1 104 ? -2.476 -2.752 0.515 1.00 92.75 104 VAL A C 1
ATOM 830 O O . VAL A 1 104 ? -2.340 -1.595 0.120 1.00 92.75 104 VAL A O 1
ATOM 833 N N . GLY A 1 105 ? -1.480 -3.447 1.064 1.00 88.31 105 GLY A N 1
ATOM 834 C CA . GLY A 1 105 ? -0.146 -2.903 1.334 1.00 88.31 105 GLY A CA 1
ATOM 835 C C . GLY A 1 105 ? -0.127 -1.929 2.515 1.00 88.31 105 GLY A C 1
ATOM 836 O O . GLY A 1 105 ? 0.390 -0.816 2.401 1.00 88.31 105 GLY A O 1
ATOM 837 N N . CYS A 1 106 ? -0.724 -2.305 3.652 1.00 86.81 106 CYS A N 1
ATOM 838 C CA . CYS A 1 106 ? -0.891 -1.386 4.784 1.00 86.81 106 CYS A CA 1
ATOM 839 C C . CYS A 1 106 ? 0.422 -1.022 5.501 1.00 86.81 106 CYS A C 1
ATOM 841 O O . CYS A 1 106 ? 0.453 -0.069 6.293 1.00 86.81 106 CYS A O 1
ATOM 843 N N . GLY A 1 107 ? 1.510 -1.771 5.285 1.00 86.25 107 GLY A N 1
ATOM 844 C CA . GLY A 1 107 ? 2.771 -1.590 5.993 1.00 86.25 107 GLY A CA 1
ATOM 845 C C . GLY A 1 107 ? 2.578 -1.555 7.513 1.00 86.25 107 GLY A C 1
ATOM 846 O O . GLY A 1 107 ? 2.256 -2.549 8.147 1.00 86.25 107 GLY A O 1
ATOM 847 N N . ARG A 1 108 ? 2.751 -0.385 8.142 1.00 84.69 108 ARG A N 1
ATOM 848 C CA . ARG A 1 108 ? 2.558 -0.215 9.602 1.00 84.69 108 ARG A CA 1
ATOM 849 C C . ARG A 1 108 ? 1.089 -0.169 10.045 1.00 84.69 108 ARG A C 1
ATOM 851 O O . ARG A 1 108 ? 0.818 -0.177 11.250 1.00 84.69 108 ARG A O 1
ATOM 858 N N . GLY A 1 109 ? 0.157 -0.021 9.106 1.00 89.44 109 GLY A N 1
ATOM 859 C CA . GLY A 1 109 ? -1.278 0.097 9.359 1.00 89.44 109 GLY A CA 1
ATOM 860 C C . GLY A 1 109 ? -1.669 1.328 10.176 1.00 89.44 109 GLY A C 1
ATOM 861 O O . GLY A 1 109 ? -2.619 1.284 10.958 1.00 89.44 109 GLY A O 1
ATOM 862 N N . TYR A 1 110 ? -0.923 2.433 10.058 1.00 90.19 110 TYR A N 1
ATOM 863 C CA . TYR A 1 110 ? -1.179 3.633 10.859 1.00 90.19 110 TYR A CA 1
ATOM 864 C C . TYR A 1 110 ? -2.590 4.189 10.652 1.00 90.19 110 TYR A C 1
ATOM 866 O O . TYR A 1 110 ? -3.244 4.538 11.632 1.00 90.19 110 TYR A O 1
ATOM 874 N N . ILE A 1 111 ? -3.074 4.248 9.409 1.00 93.94 111 ILE A N 1
ATOM 875 C CA . ILE A 1 111 ? -4.412 4.770 9.125 1.00 93.94 111 ILE A CA 1
ATOM 876 C C . ILE A 1 111 ? -5.512 3.814 9.603 1.00 93.94 111 ILE A C 1
ATOM 878 O O . ILE A 1 111 ? -6.455 4.270 10.249 1.00 93.94 111 ILE A O 1
ATOM 882 N N . LEU A 1 112 ? -5.354 2.498 9.405 1.00 95.38 112 LEU A N 1
ATOM 883 C CA . LEU A 1 112 ? -6.300 1.487 9.893 1.00 95.38 112 LEU A CA 1
ATOM 884 C C . LEU A 1 112 ? -6.451 1.520 11.412 1.00 95.38 112 LEU A C 1
ATOM 886 O O . LEU A 1 112 ? -7.563 1.428 11.922 1.00 95.38 112 LEU A O 1
ATOM 890 N N . ARG A 1 113 ? -5.360 1.721 12.157 1.00 94.56 113 ARG A N 1
ATOM 891 C CA . ARG A 1 113 ? -5.429 1.863 13.620 1.00 94.56 113 ARG A CA 1
ATOM 892 C C . ARG A 1 113 ? -6.288 3.050 14.045 1.00 94.56 113 ARG A C 1
ATOM 894 O O . ARG A 1 113 ? -7.012 2.948 15.032 1.00 94.56 113 ARG A O 1
ATOM 901 N N . GLU A 1 114 ? -6.216 4.169 13.328 1.00 95.75 114 GLU A N 1
ATOM 902 C CA . GLU A 1 114 ? -7.056 5.334 13.617 1.00 95.75 114 GLU A CA 1
ATOM 903 C C . GLU A 1 114 ? -8.508 5.111 13.163 1.00 95.75 114 GLU A C 1
ATOM 905 O O . GLU A 1 114 ? -9.429 5.435 13.908 1.00 95.75 114 GLU A O 1
ATOM 910 N N . LEU A 1 115 ? -8.739 4.473 12.011 1.00 96.25 115 LEU A N 1
ATOM 911 C CA . LEU A 1 115 ? -10.083 4.104 11.541 1.00 96.25 115 LEU A CA 1
ATOM 912 C C . LEU A 1 115 ? -10.784 3.100 12.471 1.00 96.25 115 LEU A C 1
ATOM 914 O O . LEU A 1 115 ? -11.994 3.211 12.687 1.00 96.25 115 LEU A O 1
ATOM 918 N N . LYS A 1 116 ? -10.024 2.181 13.082 1.00 96.31 116 LYS A N 1
ATOM 919 C CA . LYS A 1 116 ? -10.510 1.244 14.102 1.00 96.31 116 LYS A CA 1
ATOM 920 C C . LYS A 1 116 ? -10.975 1.952 15.365 1.00 96.31 116 LYS A C 1
ATOM 922 O O . LYS A 1 116 ? -12.051 1.660 15.875 1.00 96.31 116 LYS A O 1
ATOM 927 N N . LYS A 1 117 ? -10.214 2.942 15.845 1.00 95.88 117 LYS A N 1
ATOM 928 C CA . LYS A 1 117 ? -10.631 3.784 16.984 1.00 95.88 117 LYS A CA 1
ATOM 929 C C . LYS A 1 117 ? -11.899 4.582 16.686 1.00 95.88 117 LYS A C 1
ATOM 931 O O . LYS A 1 117 ? -12.645 4.895 17.605 1.00 95.88 117 LYS A O 1
ATOM 936 N N . LEU A 1 118 ? -12.137 4.904 15.416 1.00 96.06 118 LEU A N 1
ATOM 937 C CA . LEU A 1 118 ? -13.361 5.549 14.941 1.00 96.06 118 LEU A CA 1
ATOM 938 C C . LEU A 1 118 ? -14.506 4.549 14.678 1.00 96.06 118 LEU A C 1
ATOM 940 O O . LEU A 1 118 ? -15.512 4.918 14.074 1.00 96.06 118 LEU A O 1
ATOM 944 N N . GLY A 1 119 ? -14.370 3.296 15.125 1.00 96.06 119 GLY A N 1
ATOM 945 C CA . GLY A 1 119 ? -15.436 2.294 15.120 1.00 96.06 119 GLY A CA 1
ATOM 946 C C . GLY A 1 119 ? -15.579 1.504 13.821 1.00 96.06 119 GLY A C 1
ATOM 947 O O . GLY A 1 119 ? -16.644 0.947 13.583 1.00 96.06 119 GLY A O 1
ATOM 948 N N . SER A 1 120 ? -14.559 1.483 12.961 1.00 96.38 120 SER A N 1
ATOM 949 C CA . SER A 1 120 ? -14.562 0.639 11.756 1.00 96.38 120 SER A CA 1
ATOM 950 C C . SER A 1 120 ? -13.849 -0.685 12.038 1.00 96.38 120 SER A C 1
ATOM 952 O O . SER A 1 120 ? -12.830 -0.716 12.727 1.00 96.38 120 SER A O 1
ATOM 954 N N . GLU A 1 121 ? -14.353 -1.781 11.496 1.00 96.62 121 GLU A N 1
ATOM 955 C CA . GLU A 1 121 ? -13.633 -3.046 11.426 1.00 96.62 121 GLU A CA 1
ATOM 956 C C . GLU A 1 121 ? -12.591 -2.954 10.301 1.00 96.62 121 GLU A C 1
ATOM 958 O O . GLU A 1 121 ? -12.886 -2.461 9.212 1.00 96.62 121 GLU A O 1
ATOM 963 N N . VAL A 1 122 ? -11.341 -3.336 10.573 1.00 96.44 122 VAL A N 1
ATOM 964 C CA . VAL A 1 122 ? -10.213 -3.050 9.674 1.00 96.44 122 VAL A CA 1
ATOM 965 C C . VAL A 1 122 ? -9.429 -4.302 9.322 1.00 96.44 122 VAL A C 1
ATOM 967 O O . VAL A 1 122 ? -9.026 -5.059 10.206 1.00 96.44 122 VAL A O 1
ATOM 970 N N . TYR A 1 123 ? -9.165 -4.456 8.030 1.00 96.06 123 TYR A N 1
ATOM 971 C CA . TYR A 1 123 ? -8.417 -5.553 7.440 1.00 96.06 123 TYR A CA 1
ATOM 972 C C . TYR A 1 123 ? -7.264 -5.014 6.604 1.00 96.06 123 TYR A C 1
ATOM 974 O O . TYR A 1 123 ? -7.358 -3.946 5.997 1.00 96.06 123 TYR A O 1
ATOM 982 N N . CYS A 1 124 ? -6.174 -5.766 6.578 1.00 94.44 124 CYS A N 1
ATOM 983 C CA . CYS A 1 124 ? -5.011 -5.478 5.764 1.00 94.44 124 CYS A CA 1
ATOM 984 C C . CYS A 1 124 ? -4.613 -6.715 4.972 1.00 94.44 124 CYS A C 1
ATOM 986 O O . CYS A 1 124 ? -4.521 -7.797 5.547 1.00 94.44 124 CYS A O 1
ATOM 988 N N . LEU A 1 125 ? -4.332 -6.528 3.686 1.00 92.88 125 LEU A N 1
ATOM 989 C CA . LEU A 1 125 ? -3.583 -7.494 2.891 1.00 92.88 125 LEU A CA 1
ATOM 990 C C . LEU A 1 125 ? -2.145 -7.007 2.771 1.00 92.88 125 LEU A C 1
ATOM 992 O O . LEU A 1 125 ? -1.913 -5.860 2.393 1.00 92.88 125 LEU A O 1
ATOM 996 N N . GLU A 1 126 ? -1.187 -7.862 3.103 1.00 91.00 126 GLU A N 1
ATOM 997 C CA . GLU A 1 126 ? 0.237 -7.546 3.004 1.00 91.00 126 GLU A CA 1
ATOM 998 C C . GLU A 1 126 ? 1.014 -8.762 2.508 1.00 91.00 126 GLU A C 1
ATOM 1000 O O . GLU A 1 126 ? 0.596 -9.899 2.727 1.00 91.00 126 GLU A O 1
ATOM 1005 N N . SER A 1 127 ? 2.146 -8.526 1.842 1.00 88.12 127 SER A N 1
ATOM 1006 C CA . SER A 1 127 ? 3.005 -9.615 1.382 1.00 88.12 127 SER A CA 1
ATOM 1007 C C . SER A 1 127 ? 3.381 -10.537 2.544 1.00 88.12 127 SER A C 1
ATOM 1009 O O . SER A 1 127 ? 3.829 -10.072 3.594 1.00 88.12 127 SER A O 1
ATOM 1011 N N . SER A 1 128 ? 3.284 -11.851 2.340 1.00 87.56 128 SER A N 1
ATOM 1012 C CA . SER A 1 128 ? 3.802 -12.862 3.275 1.00 87.56 128 SER A CA 1
ATOM 1013 C C . SER A 1 128 ? 5.298 -12.702 3.564 1.00 87.56 128 SER A C 1
ATOM 1015 O O . SER A 1 128 ? 5.795 -13.177 4.582 1.00 87.56 128 SER A O 1
ATOM 1017 N N . LYS A 1 129 ? 6.013 -11.987 2.689 1.00 86.62 129 LYS A N 1
ATOM 1018 C CA . LYS A 1 129 ? 7.432 -11.663 2.812 1.00 86.62 129 LYS A CA 1
ATOM 1019 C C . LYS A 1 129 ? 7.714 -10.383 3.617 1.00 86.62 129 LYS A C 1
ATOM 1021 O O . LYS A 1 129 ? 8.886 -10.020 3.768 1.00 86.62 129 LYS A O 1
ATOM 1026 N N . ALA A 1 130 ? 6.678 -9.690 4.096 1.00 86.50 130 ALA A N 1
ATOM 1027 C CA . ALA A 1 130 ? 6.814 -8.491 4.915 1.00 86.50 130 ALA A CA 1
ATOM 1028 C C . ALA A 1 130 ? 7.448 -8.794 6.281 1.00 86.50 130 ALA A C 1
ATOM 1030 O O . ALA A 1 130 ? 7.590 -9.940 6.698 1.00 86.50 130 ALA A O 1
ATOM 1031 N N . ALA A 1 131 ? 7.847 -7.745 7.002 1.00 87.19 131 ALA A N 1
ATOM 1032 C CA . ALA A 1 131 ? 8.467 -7.916 8.313 1.00 87.19 131 ALA A CA 1
ATOM 1033 C C . ALA A 1 131 ? 7.498 -8.540 9.334 1.00 87.19 131 ALA A C 1
ATOM 1035 O O . ALA A 1 131 ? 6.355 -8.099 9.446 1.00 87.19 131 ALA A O 1
ATOM 1036 N N . ASP A 1 132 ? 7.989 -9.468 10.162 1.00 88.81 132 ASP A N 1
ATOM 1037 C CA . ASP A 1 132 ? 7.182 -10.207 11.148 1.00 88.81 132 ASP A CA 1
ATOM 1038 C C . ASP A 1 132 ? 6.301 -9.306 12.016 1.00 88.81 132 ASP A C 1
ATOM 1040 O O . ASP A 1 132 ? 5.131 -9.599 12.242 1.00 88.81 132 ASP A O 1
ATOM 1044 N N . TRP A 1 133 ? 6.834 -8.169 12.472 1.00 86.94 133 TRP A N 1
ATOM 1045 C CA . TRP A 1 133 ? 6.108 -7.233 13.335 1.00 86.94 133 TRP A CA 1
ATOM 1046 C C . TRP A 1 133 ? 4.893 -6.580 12.651 1.00 86.94 133 TRP A C 1
ATOM 1048 O O . TRP A 1 133 ? 4.008 -6.075 13.345 1.00 86.94 133 TRP A O 1
ATOM 1058 N N . ILE A 1 134 ? 4.841 -6.577 11.315 1.00 88.75 134 ILE A N 1
ATOM 1059 C CA . ILE A 1 134 ? 3.654 -6.193 10.543 1.00 88.75 134 ILE A CA 1
ATOM 1060 C C . ILE A 1 134 ? 2.641 -7.328 10.586 1.00 88.75 134 ILE A C 1
ATOM 1062 O O . ILE A 1 134 ? 1.498 -7.100 10.970 1.00 88.75 134 ILE A O 1
ATOM 1066 N N . LEU A 1 135 ? 3.075 -8.543 10.250 1.00 89.94 135 LEU A N 1
ATOM 1067 C CA . LEU A 1 135 ? 2.206 -9.715 10.145 1.00 89.94 135 LEU A CA 1
ATOM 1068 C C . LEU A 1 135 ? 1.555 -10.084 11.486 1.00 89.94 135 LEU A C 1
ATOM 1070 O O . LEU A 1 135 ? 0.394 -10.477 11.520 1.00 89.94 135 LEU A O 1
ATOM 1074 N N . ILE A 1 136 ? 2.258 -9.887 12.606 1.00 89.94 136 ILE A N 1
ATOM 1075 C CA . ILE A 1 136 ? 1.739 -10.162 13.958 1.00 89.94 136 ILE A CA 1
ATOM 1076 C C . ILE A 1 136 ? 1.047 -8.952 14.611 1.00 89.94 136 ILE A C 1
ATOM 1078 O O . ILE A 1 136 ? 0.801 -8.957 15.821 1.00 89.94 136 ILE A O 1
ATOM 1082 N N . ASN A 1 137 ? 0.774 -7.876 13.866 1.00 89.25 137 ASN A N 1
ATOM 1083 C CA . ASN A 1 137 ? 0.231 -6.643 14.434 1.00 89.25 137 ASN A CA 1
ATOM 1084 C C . ASN A 1 137 ? -1.179 -6.847 15.007 1.00 89.25 137 ASN A C 1
ATOM 1086 O O . ASN A 1 137 ? -2.175 -6.761 14.304 1.00 89.25 137 ASN A O 1
ATOM 1090 N N . GLN A 1 138 ? -1.271 -6.985 16.327 1.00 88.06 138 GLN A N 1
ATOM 1091 C CA . GLN A 1 138 ? -2.524 -7.262 17.039 1.00 88.06 138 GLN A CA 1
ATOM 1092 C C . GLN A 1 138 ? -3.552 -6.117 16.998 1.00 88.06 138 GLN A C 1
ATOM 1094 O O . GLN A 1 138 ? -4.699 -6.281 17.417 1.00 88.06 138 GLN A O 1
ATOM 1099 N N . ASN A 1 139 ? -3.169 -4.923 16.530 1.00 89.56 139 ASN A N 1
ATOM 1100 C CA . ASN A 1 139 ? -4.094 -3.793 16.480 1.00 89.56 139 ASN A CA 1
ATOM 1101 C C . ASN A 1 139 ? -5.028 -3.848 15.266 1.00 89.56 139 ASN A C 1
ATOM 1103 O O . ASN A 1 139 ? -6.058 -3.173 15.293 1.00 89.56 139 ASN A O 1
ATOM 1107 N N . ILE A 1 140 ? -4.699 -4.614 14.227 1.00 93.56 140 ILE A N 1
ATOM 1108 C CA . ILE A 1 140 ? -5.429 -4.686 12.953 1.00 93.56 140 ILE A CA 1
ATOM 1109 C C . ILE A 1 140 ? -5.480 -6.140 12.466 1.00 93.56 140 ILE A C 1
ATOM 1111 O O . ILE A 1 140 ? -4.655 -6.947 12.878 1.00 93.56 140 ILE A O 1
ATOM 1115 N N . ASN A 1 141 ? -6.429 -6.483 11.596 1.00 94.69 141 ASN A N 1
ATOM 1116 C CA . ASN A 1 141 ? -6.523 -7.842 11.062 1.00 94.69 141 ASN A CA 1
ATOM 1117 C C . ASN A 1 141 ? -5.631 -7.954 9.817 1.00 94.69 141 ASN A C 1
ATOM 1119 O O . ASN A 1 141 ? -6.059 -7.574 8.729 1.00 94.69 141 ASN A O 1
ATOM 1123 N N . VAL A 1 142 ? -4.385 -8.406 9.976 1.00 94.56 142 VAL A N 1
ATOM 1124 C CA . VAL A 1 142 ? -3.460 -8.612 8.846 1.00 94.56 142 VAL A CA 1
ATOM 1125 C C . VAL A 1 142 ? -3.640 -10.011 8.272 1.00 94.56 142 VAL A C 1
ATOM 1127 O O . VAL A 1 142 ? -3.626 -10.995 9.006 1.00 94.56 142 VAL A O 1
ATOM 1130 N N . ILE A 1 143 ? -3.790 -10.084 6.955 1.00 93.12 143 ILE A N 1
ATOM 1131 C CA . ILE A 1 143 ? -3.845 -11.311 6.170 1.00 93.12 143 ILE A CA 1
ATOM 1132 C C . ILE A 1 143 ? -2.642 -11.284 5.231 1.00 93.12 143 ILE A C 1
ATOM 1134 O O . ILE A 1 143 ? -2.515 -10.398 4.382 1.00 93.12 143 ILE A O 1
ATOM 1138 N N . ALA A 1 144 ? -1.739 -12.239 5.430 1.00 90.81 144 ALA A N 1
ATOM 1139 C CA . ALA A 1 144 ? -0.596 -12.435 4.556 1.00 90.81 144 ALA A CA 1
ATOM 1140 C C . ALA A 1 144 ? -1.066 -13.005 3.212 1.00 90.81 144 ALA A C 1
ATOM 1142 O O . ALA A 1 144 ? -1.829 -13.971 3.191 1.00 90.81 144 ALA A O 1
ATOM 1143 N N . ILE A 1 145 ? -0.597 -12.420 2.113 1.00 87.69 145 ILE A N 1
ATOM 1144 C CA . ILE A 1 145 ? -0.833 -12.907 0.753 1.00 87.69 145 ILE A CA 1
ATOM 1145 C C . ILE A 1 145 ? 0.493 -13.248 0.075 1.00 87.69 145 ILE A C 1
ATOM 1147 O O . ILE A 1 145 ? 1.472 -12.502 0.179 1.00 87.69 145 ILE A O 1
ATOM 1151 N N . ASP A 1 146 ? 0.522 -14.392 -0.600 1.00 81.75 146 ASP A N 1
ATOM 1152 C CA . ASP A 1 146 ? 1.633 -14.793 -1.458 1.00 81.75 146 ASP A CA 1
ATOM 1153 C C . ASP A 1 146 ? 1.503 -14.147 -2.847 1.00 81.75 146 ASP A C 1
ATOM 1155 O O . ASP A 1 146 ? 0.450 -13.637 -3.222 1.00 81.75 146 ASP A O 1
ATOM 1159 N N . GLU A 1 147 ? 2.590 -14.161 -3.622 1.00 66.69 147 GLU A N 1
ATOM 1160 C CA . GLU A 1 147 ? 2.620 -13.638 -5.003 1.00 66.69 147 GLU A CA 1
ATOM 1161 C C . GLU A 1 147 ? 1.759 -14.461 -5.978 1.00 66.69 147 GLU A C 1
ATOM 1163 O O . GLU A 1 147 ? 1.511 -14.027 -7.100 1.00 66.69 147 GLU A O 1
ATOM 1168 N N . ASP A 1 148 ? 1.297 -15.640 -5.560 1.00 63.56 148 ASP A N 1
ATOM 1169 C CA . ASP A 1 148 ? 0.355 -16.450 -6.322 1.00 63.56 148 ASP A CA 1
ATOM 1170 C C . ASP A 1 148 ? -1.059 -15.876 -6.115 1.00 63.56 148 ASP A C 1
ATOM 1172 O O . ASP A 1 148 ? -1.755 -16.190 -5.151 1.00 63.56 148 ASP A O 1
ATOM 1176 N N . GLU A 1 149 ? -1.460 -14.968 -7.013 1.00 56.97 149 GLU A N 1
ATOM 1177 C CA . GLU A 1 149 ? -2.714 -14.186 -7.007 1.00 56.97 149 GLU A CA 1
ATOM 1178 C C . GLU A 1 149 ? -4.010 -15.032 -7.026 1.00 56.97 149 GLU A C 1
ATOM 1180 O O . GLU A 1 149 ? -5.113 -14.504 -7.170 1.00 56.97 149 GLU A O 1
ATOM 1185 N N . SER A 1 150 ? -3.913 -16.355 -6.899 1.00 58.38 150 SER A N 1
ATOM 1186 C CA . SER A 1 150 ? -5.014 -17.293 -7.104 1.00 58.38 150 SER A CA 1
ATOM 1187 C C . SER A 1 150 ? -5.998 -17.401 -5.931 1.00 58.38 150 SER A C 1
ATOM 1189 O O . SER A 1 150 ? -7.044 -18.032 -6.091 1.00 58.38 150 SER A O 1
ATOM 1191 N N . ILE A 1 151 ? -5.733 -16.773 -4.776 1.00 72.50 151 ILE A N 1
ATOM 1192 C CA . ILE A 1 151 ? -6.610 -16.866 -3.596 1.00 72.50 151 ILE A CA 1
ATOM 1193 C C . ILE A 1 151 ? -6.936 -15.475 -3.042 1.00 72.50 151 ILE A C 1
ATOM 1195 O O . ILE A 1 151 ? -6.203 -14.905 -2.235 1.00 72.50 151 ILE A O 1
ATOM 1199 N N . TRP A 1 152 ? -8.088 -14.939 -3.445 1.00 85.94 152 TRP A N 1
ATOM 1200 C CA . TRP A 1 152 ? -8.696 -13.789 -2.780 1.00 85.94 152 TRP A CA 1
ATOM 1201 C C . TRP A 1 152 ? -9.325 -14.241 -1.444 1.00 85.94 152 TRP A C 1
ATOM 1203 O O . TRP A 1 152 ? -10.157 -15.148 -1.456 1.00 85.94 152 TRP A O 1
ATOM 1213 N N . PRO A 1 153 ? -8.952 -13.658 -0.286 1.00 87.94 153 PRO A N 1
ATOM 1214 C CA . PRO A 1 153 ? -9.290 -14.228 1.023 1.00 87.94 153 PRO A CA 1
ATOM 1215 C C . PRO A 1 153 ? -10.656 -13.800 1.577 1.00 87.94 153 PRO A C 1
ATOM 1217 O O . PRO A 1 153 ? -10.989 -14.149 2.709 1.00 87.94 153 PRO A O 1
ATOM 1220 N N . PHE A 1 154 ? -11.432 -13.023 0.822 1.00 90.12 154 PHE A N 1
ATOM 1221 C CA . PHE A 1 154 ? -12.737 -12.528 1.254 1.00 90.12 154 PHE A CA 1
ATOM 1222 C C . PHE A 1 154 ? -13.837 -12.968 0.296 1.00 90.12 154 PHE A C 1
ATOM 1224 O O . PHE A 1 154 ? -13.631 -13.042 -0.909 1.00 90.12 154 PHE A O 1
ATOM 1231 N N . GLU A 1 155 ? -15.039 -13.177 0.817 1.00 89.69 155 GLU A N 1
ATOM 1232 C CA . GLU A 1 155 ? -16.221 -13.327 -0.030 1.00 89.69 155 GLU A CA 1
ATOM 1233 C C . GLU A 1 155 ? -16.511 -12.023 -0.792 1.00 89.69 155 GLU A C 1
ATOM 1235 O O . GLU A 1 155 ? -16.142 -10.925 -0.360 1.00 89.69 155 GLU A O 1
ATOM 1240 N N . THR A 1 156 ? -17.182 -12.125 -1.941 1.00 84.81 156 THR A N 1
ATOM 1241 C CA . THR A 1 156 ? -17.445 -10.971 -2.822 1.00 84.81 156 THR A CA 1
ATOM 1242 C C . THR A 1 156 ? -18.302 -9.879 -2.179 1.00 84.81 156 THR A C 1
ATOM 1244 O O . THR A 1 156 ? -18.228 -8.727 -2.595 1.00 84.81 156 THR A O 1
ATOM 1247 N N . ASP A 1 157 ? -19.114 -10.227 -1.183 1.00 87.75 157 ASP A N 1
ATOM 1248 C CA . ASP A 1 157 ? -20.053 -9.352 -0.470 1.00 87.75 157 ASP A CA 1
ATOM 1249 C C . ASP A 1 157 ? -19.574 -8.979 0.944 1.00 87.75 157 ASP A C 1
ATOM 1251 O O . ASP A 1 157 ? -20.339 -8.468 1.763 1.00 87.75 157 ASP A O 1
ATOM 1255 N N . PHE A 1 158 ? -18.301 -9.233 1.253 1.00 89.38 158 PHE A N 1
ATOM 1256 C CA . PHE A 1 158 ? -17.781 -9.040 2.599 1.00 89.38 158 PHE A CA 1
ATOM 1257 C C . PHE A 1 158 ? -17.661 -7.561 3.023 1.00 89.38 158 PHE A C 1
ATOM 1259 O O . PHE A 1 158 ? -17.811 -7.271 4.216 1.00 89.38 158 PHE A O 1
ATOM 1266 N N . PHE A 1 159 ? -17.379 -6.640 2.092 1.00 86.06 159 PHE A N 1
ATOM 1267 C CA . PHE A 1 159 ? -17.078 -5.222 2.367 1.00 86.06 159 PHE A CA 1
ATOM 1268 C C . PHE A 1 159 ? -18.233 -4.265 2.073 1.00 86.06 159 PHE A C 1
ATOM 1270 O O . PHE A 1 159 ? -18.889 -4.426 1.022 1.00 86.06 159 PHE A O 1
#

Sequence (159 aa):
MKGQEQNPLVTCPFCGLQEIHATSRSCKDYISGDSFELISCGNCRCSFTRSTNTNQNKNYYGADYYNSASGKFSTIIEKFFRFNHIRNAKFLKNNFPAARILEVGCGRGYILRELKKLGSEVYCLESSKAADWILINQNINVIAIDEDESIWPFETDFF

Secondary structure (DSSP, 8-state):
--PPPP----S-TTT----EEEEEEEEE-TTT--EEEEEEETTT--EEEPPPTT-TT--TTSHHHH--SS-SS-HHHHHHHHHHHHHHHHHHHHHS--SEEEEES-TT-HHHHHHHHTT-EEEEEEETTS-HHHHT-TTSEEEEE-S-TT---S-TT--

Radius of gyration: 19.25 Å; chains: 1; bounding box: 48×32×45 Å

pLDDT: mean 82.73, std 15.06, range [28.66, 97.25]

Foldseek 3Di:
DDDDDQDWPQADPPPRDRQKAWDPDWDALPQPRDIFGWIAHPPPRDIDTTDDPPPPPPPSQAASVLPDLVDPDDPVVVVVVLVVLLVVLVVCCVPPPDQEDEDEACRNVSNVLNVVVVNHQYEYEHAPRHDPCNQPVPSHHYDHDYPPPPDDPDDPPRD